Protein AF-A0A1F9CQX5-F1 (afdb_monomer_lite)

Sequence (76 aa):
MSELWNVCILLRPGTDVPDVRALFDARGVTLLTTRTAEDGRLEMLIVVMSTVMERIADALPAGATWRVVGVRGNLS

Foldseek 3Di:
DKWKFKKKKKADAPPDPDPPVVLQVPPFKAWDDWDQDPNRIIITIMIGIPVCVVVSVVPDPPPMDMDTPGTPGDDD

Secondary structure (DSSP, 8-state):
-EEEEEEEEEEPTT---TTHHHHHSSTTEEEEEEEE-TTSPEEEEEEEEHHHHHHHHHHSPTT-EEEEEEEEEEE-

Radius of gyration: 12.27 Å; chains: 1; bounding box: 29×21×37 Å

Structure (mmCIF, N/CA/C/O backbone):
data_AF-A0A1F9CQX5-F1
#
_entry.id   AF-A0A1F9CQX5-F1
#
loop_
_atom_site.group_PDB
_atom_site.id
_atom_site.type_symbol
_atom_site.label_atom_id
_atom_site.label_alt_id
_atom_site.label_comp_id
_atom_site.label_asym_id
_atom_site.label_entity_id
_atom_site.label_seq_id
_atom_site.pdbx_PDB_ins_code
_atom_site.Cartn_x
_atom_site.Cartn_y
_atom_site.Cartn_z
_atom_site.occupancy
_atom_site.B_iso_or_equiv
_atom_site.auth_seq_id
_atom_site.auth_comp_id
_atom_site.auth_asym_id
_atom_site.auth_atom_id
_atom_site.pdbx_PDB_model_num
ATOM 1 N N . MET A 1 1 ? 10.510 5.795 -20.875 1.00 63.25 1 MET A N 1
ATOM 2 C CA . MET A 1 1 ? 11.300 5.640 -19.637 1.00 63.25 1 MET A CA 1
ATOM 3 C C . MET A 1 1 ? 10.331 5.429 -18.497 1.00 63.25 1 MET A C 1
ATOM 5 O O . MET A 1 1 ? 9.359 6.173 -18.423 1.00 63.25 1 MET A O 1
ATOM 9 N N . SER A 1 2 ? 10.559 4.412 -17.671 1.00 76.00 2 SER A N 1
ATOM 10 C CA . SER A 1 2 ? 9.745 4.165 -16.478 1.00 76.00 2 SER A CA 1
ATOM 11 C C . SER A 1 2 ? 10.442 4.787 -15.276 1.00 76.00 2 SER A C 1
ATOM 13 O O . SER A 1 2 ? 11.638 4.587 -15.084 1.00 76.00 2 SER A O 1
ATOM 15 N N . GLU A 1 3 ? 9.710 5.544 -14.472 1.00 86.88 3 GLU A N 1
ATOM 16 C CA . GLU A 1 3 ? 10.240 6.174 -13.261 1.00 86.88 3 GLU A CA 1
ATOM 17 C C . GLU A 1 3 ? 9.854 5.336 -12.042 1.00 86.88 3 GLU A C 1
ATOM 19 O O . GLU A 1 3 ? 8.779 4.735 -12.017 1.00 86.88 3 GLU A O 1
ATOM 24 N N . LEU A 1 4 ? 10.714 5.290 -11.028 1.00 87.50 4 LEU A N 1
ATOM 25 C CA . LEU A 1 4 ? 10.423 4.668 -9.740 1.00 87.50 4 LEU A CA 1
ATOM 26 C C . LEU A 1 4 ? 10.032 5.739 -8.727 1.00 87.50 4 LEU A C 1
ATOM 28 O O . LEU A 1 4 ? 10.761 6.708 -8.519 1.00 87.50 4 LEU A O 1
ATOM 32 N N . TRP A 1 5 ? 8.913 5.522 -8.049 1.00 88.62 5 TRP A N 1
ATOM 33 C CA . TRP A 1 5 ? 8.311 6.463 -7.114 1.00 88.62 5 TRP A CA 1
ATOM 34 C C . TRP A 1 5 ? 8.187 5.829 -5.739 1.00 88.62 5 TRP A C 1
ATOM 36 O O . TRP A 1 5 ? 7.737 4.693 -5.616 1.00 88.62 5 TRP A O 1
ATOM 46 N N . ASN A 1 6 ? 8.552 6.574 -4.701 1.00 89.88 6 ASN A N 1
ATOM 47 C CA . ASN A 1 6 ? 8.224 6.225 -3.329 1.00 89.88 6 ASN A CA 1
ATOM 48 C C . ASN A 1 6 ? 6.807 6.720 -3.035 1.00 89.88 6 ASN A C 1
ATOM 50 O O . ASN A 1 6 ? 6.528 7.920 -3.135 1.00 89.88 6 ASN A O 1
ATOM 54 N N . VAL A 1 7 ? 5.924 5.808 -2.649 1.00 88.44 7 VAL A N 1
ATOM 55 C CA . VAL A 1 7 ? 4.524 6.105 -2.337 1.00 88.44 7 VAL A CA 1
ATOM 56 C C . VAL A 1 7 ? 4.218 5.641 -0.923 1.00 88.44 7 VAL A C 1
ATOM 58 O O . VAL A 1 7 ? 4.589 4.542 -0.518 1.00 88.44 7 VAL A O 1
ATOM 61 N N . CYS A 1 8 ? 3.549 6.503 -0.167 1.00 89.56 8 CYS A N 1
ATOM 62 C CA . CYS A 1 8 ? 3.028 6.191 1.151 1.00 89.56 8 CYS A CA 1
ATOM 63 C C . CYS A 1 8 ? 1.522 5.943 1.052 1.00 89.56 8 CYS A C 1
ATOM 65 O O . CYS A 1 8 ? 0.800 6.773 0.496 1.00 89.56 8 CYS A O 1
ATOM 67 N N . ILE A 1 9 ? 1.063 4.820 1.596 1.00 88.44 9 ILE A N 1
ATOM 68 C CA . ILE A 1 9 ? -0.345 4.423 1.667 1.00 88.44 9 ILE A CA 1
ATOM 69 C C . ILE A 1 9 ? -0.767 4.417 3.135 1.00 88.44 9 ILE A C 1
ATOM 71 O O . ILE A 1 9 ? -0.042 3.905 3.986 1.00 88.44 9 ILE A O 1
ATOM 75 N N . LEU A 1 10 ? -1.941 4.969 3.415 1.00 88.31 10 LEU A N 1
ATOM 76 C CA . LEU A 1 10 ? -2.575 5.041 4.726 1.00 88.31 10 LEU A CA 1
ATOM 77 C C . LEU A 1 10 ? -3.888 4.257 4.685 1.00 88.31 10 LEU A C 1
ATOM 79 O O . LEU A 1 10 ? -4.812 4.621 3.954 1.00 88.31 10 LEU A O 1
ATOM 83 N N . LEU A 1 11 ? -3.981 3.198 5.484 1.00 85.50 11 LEU A N 1
ATOM 84 C CA . LEU A 1 11 ? -5.193 2.396 5.650 1.00 85.50 11 LEU A CA 1
ATOM 85 C C . LEU A 1 11 ? -5.907 2.758 6.953 1.00 85.50 11 LEU A C 1
ATOM 87 O O . LEU A 1 11 ? -5.285 3.210 7.917 1.00 85.50 11 LEU A O 1
ATOM 91 N N . ARG A 1 12 ? -7.225 2.553 6.987 1.00 84.50 12 ARG A N 1
ATOM 92 C CA . ARG A 1 12 ? -8.034 2.820 8.181 1.00 84.50 12 ARG A CA 1
ATOM 93 C C . ARG A 1 12 ? -7.744 1.789 9.282 1.00 84.50 12 ARG A C 1
ATOM 95 O O . ARG A 1 12 ? -7.323 0.672 8.977 1.00 84.50 12 ARG A O 1
ATOM 102 N N . PRO A 1 13 ? -7.994 2.129 10.558 1.00 83.31 13 PRO A N 1
ATOM 103 C CA . PRO A 1 13 ? -7.879 1.161 11.640 1.00 83.31 13 PRO A CA 1
ATOM 104 C C . PRO A 1 13 ? -8.843 -0.002 11.421 1.00 83.31 13 PRO A C 1
ATOM 106 O O . PRO A 1 13 ? -9.993 0.206 11.033 1.00 83.31 13 PRO A O 1
ATOM 109 N N . GLY A 1 14 ? -8.369 -1.226 11.650 1.00 72.44 14 GLY A N 1
ATOM 110 C CA . GLY A 1 14 ? -9.172 -2.428 11.431 1.00 72.44 14 GLY A CA 1
ATOM 111 C C . GLY A 1 14 ? -9.472 -2.727 9.961 1.00 72.44 14 GLY A C 1
ATOM 112 O O . GLY A 1 14 ? -10.268 -3.625 9.699 1.00 72.44 14 GLY A O 1
ATOM 113 N N . THR A 1 15 ? -8.849 -2.018 9.003 1.00 73.25 15 THR A N 1
ATOM 114 C CA . THR A 1 15 ? -8.736 -2.531 7.636 1.00 73.25 15 THR A CA 1
ATOM 115 C C . THR A 1 15 ? -8.027 -3.865 7.746 1.00 73.25 15 THR A C 1
ATOM 117 O O . THR A 1 15 ? -6.839 -3.913 8.067 1.00 73.25 15 THR A O 1
ATOM 120 N N . ASP A 1 16 ? -8.786 -4.938 7.538 1.00 64.69 16 ASP A N 1
ATOM 121 C CA . ASP A 1 16 ? -8.198 -6.251 7.387 1.00 64.69 16 ASP A CA 1
ATOM 122 C C . ASP A 1 16 ? -7.200 -6.131 6.236 1.00 64.69 16 ASP A C 1
ATOM 124 O O . ASP A 1 16 ? -7.487 -5.502 5.211 1.00 64.69 16 ASP A O 1
ATOM 128 N N . VAL A 1 1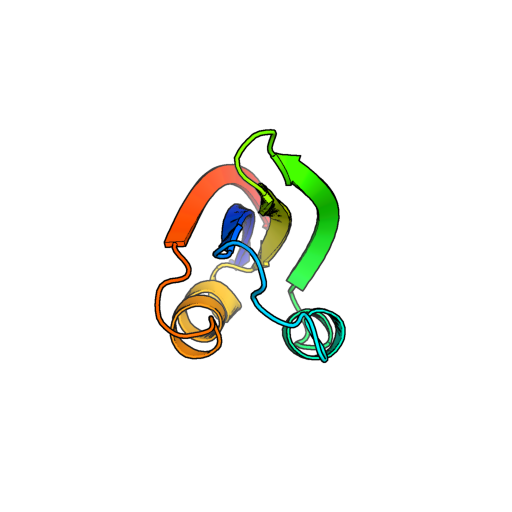7 ? -6.006 -6.675 6.431 1.00 60.50 17 VAL A N 1
ATOM 129 C CA . VAL A 1 17 ? -4.934 -6.644 5.436 1.00 60.50 17 VAL A CA 1
ATOM 130 C C .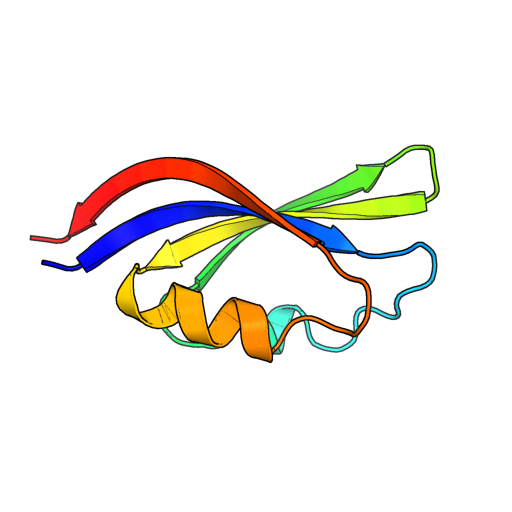 VAL A 1 17 ? -4.831 -8.030 4.792 1.00 60.50 17 VAL A C 1
ATOM 132 O O . VAL A 1 17 ? -3.750 -8.625 4.815 1.00 60.50 17 VAL A O 1
ATOM 135 N N . PRO A 1 18 ? -5.908 -8.622 4.230 1.00 52.34 18 PRO A N 1
ATOM 136 C CA . PRO A 1 18 ? -5.710 -9.765 3.376 1.00 52.34 18 PRO A CA 1
ATOM 137 C C . PRO A 1 18 ? -5.020 -9.237 2.117 1.00 52.34 18 PRO A C 1
ATOM 139 O O . PRO A 1 18 ? -5.461 -8.276 1.489 1.00 52.34 18 PRO A O 1
ATOM 142 N N . ASP A 1 19 ? -3.897 -9.853 1.766 1.00 53.69 19 ASP A N 1
ATOM 143 C CA . ASP A 1 19 ? -3.320 -9.717 0.434 1.00 53.69 19 ASP A CA 1
ATOM 144 C C . ASP A 1 19 ? -2.850 -8.311 0.008 1.00 53.69 19 ASP A C 1
ATOM 146 O O . ASP A 1 19 ? -2.749 -8.007 -1.179 1.00 53.69 19 ASP A O 1
ATOM 150 N N . VAL A 1 20 ? -2.365 -7.479 0.939 1.00 53.56 20 VAL A N 1
ATOM 151 C CA . VAL A 1 20 ? -1.431 -6.390 0.564 1.00 53.56 20 VAL A CA 1
ATOM 152 C C . VAL A 1 20 ? -0.238 -6.957 -0.228 1.00 53.56 20 VAL A C 1
ATOM 154 O O . VAL A 1 20 ? 0.274 -6.331 -1.152 1.00 53.56 20 VAL A O 1
ATOM 157 N N . ARG A 1 21 ? 0.142 -8.207 0.058 1.00 53.28 21 ARG A N 1
ATOM 158 C CA . ARG A 1 21 ? 1.089 -8.973 -0.754 1.00 53.28 21 ARG A CA 1
ATOM 159 C C . ARG A 1 21 ? 0.596 -9.215 -2.186 1.00 53.28 21 ARG A C 1
ATOM 161 O O . ARG A 1 21 ? 1.409 -9.086 -3.084 1.00 53.28 21 ARG A O 1
ATOM 168 N N . ALA A 1 22 ? -0.694 -9.459 -2.429 1.00 62.66 22 ALA A N 1
ATOM 169 C CA . ALA A 1 22 ? -1.242 -9.595 -3.785 1.00 62.66 22 ALA A CA 1
ATOM 170 C C . ALA A 1 22 ? -1.305 -8.255 -4.541 1.00 62.66 22 ALA A C 1
ATOM 172 O O . ALA A 1 22 ? -1.057 -8.211 -5.745 1.00 62.66 22 ALA A O 1
ATOM 173 N N . LEU A 1 23 ? -1.566 -7.151 -3.830 1.00 61.56 23 LEU A N 1
ATOM 174 C CA . LEU A 1 23 ? -1.405 -5.784 -4.348 1.00 61.56 23 LEU A CA 1
ATOM 175 C C . LEU A 1 23 ? 0.040 -5.522 -4.814 1.00 61.56 23 LEU A C 1
ATOM 177 O O . LEU A 1 23 ? 0.258 -4.829 -5.808 1.00 61.56 23 LEU A O 1
ATOM 181 N N . PHE A 1 24 ? 1.022 -6.098 -4.112 1.00 64.06 24 PHE A N 1
ATOM 182 C CA . PHE A 1 24 ? 2.452 -5.961 -4.408 1.00 64.06 24 PHE A CA 1
ATOM 183 C C . PHE A 1 24 ? 3.050 -7.067 -5.286 1.00 64.06 24 PHE A C 1
ATOM 185 O O . PHE A 1 24 ? 4.123 -6.864 -5.846 1.00 64.06 24 PHE A O 1
ATOM 192 N N . ASP A 1 25 ? 2.352 -8.186 -5.483 1.00 62.12 25 ASP A N 1
ATOM 193 C CA . ASP A 1 25 ? 2.699 -9.214 -6.475 1.00 62.12 25 ASP A CA 1
ATOM 194 C C . ASP A 1 25 ? 2.439 -8.723 -7.912 1.00 62.12 25 ASP A C 1
ATOM 196 O O . ASP A 1 25 ? 2.858 -9.348 -8.893 1.00 62.12 25 ASP A O 1
ATOM 200 N N . ALA A 1 26 ? 1.807 -7.555 -8.071 1.00 64.06 26 ALA A N 1
ATOM 201 C CA . ALA A 1 26 ? 1.834 -6.816 -9.321 1.00 64.06 26 ALA A CA 1
ATOM 202 C C . ALA A 1 26 ? 3.287 -6.443 -9.675 1.00 64.06 26 ALA A C 1
ATOM 204 O O . ALA A 1 26 ? 3.932 -5.647 -8.989 1.00 64.06 26 ALA A O 1
ATOM 205 N N . ARG A 1 27 ? 3.805 -6.994 -10.787 1.00 65.12 27 ARG A N 1
ATOM 206 C CA . ARG A 1 27 ? 5.135 -6.646 -11.322 1.00 65.12 27 ARG A CA 1
ATOM 207 C C . ARG A 1 27 ? 5.312 -5.125 -11.347 1.00 65.12 27 ARG A C 1
ATOM 209 O O . ARG A 1 27 ? 4.614 -4.444 -12.093 1.00 65.12 27 ARG A O 1
ATOM 216 N N . GLY A 1 28 ? 6.274 -4.616 -10.577 1.00 75.25 28 GLY A N 1
ATOM 217 C CA . GLY A 1 28 ? 6.580 -3.185 -10.512 1.00 75.25 28 GLY A CA 1
ATOM 218 C C . GLY A 1 28 ? 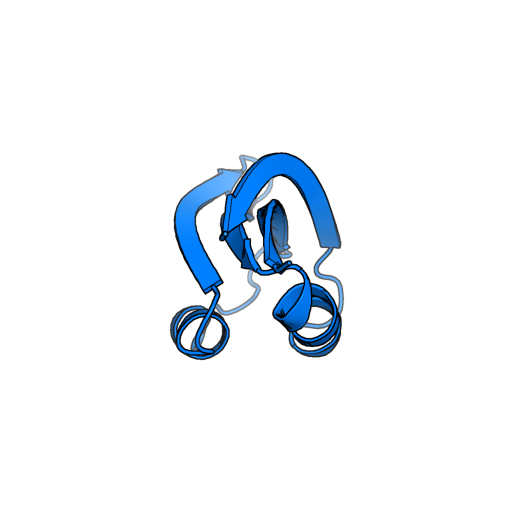6.195 -2.480 -9.220 1.00 75.25 28 GLY A C 1
ATOM 219 O O . GLY A 1 28 ? 6.337 -1.258 -9.175 1.00 75.25 28 GLY A O 1
ATOM 220 N N . VAL A 1 29 ? 5.754 -3.212 -8.193 1.00 83.12 29 VAL A N 1
ATOM 221 C CA . VAL A 1 29 ? 5.598 -2.685 -6.833 1.00 83.12 29 VAL A CA 1
ATOM 222 C C . VAL A 1 29 ? 6.502 -3.448 -5.866 1.00 83.12 29 VAL A C 1
ATOM 224 O O . VAL A 1 29 ? 6.709 -4.650 -5.988 1.00 83.12 29 VAL A O 1
ATOM 227 N N . THR A 1 30 ? 7.107 -2.749 -4.913 1.00 85.62 30 THR A N 1
ATOM 228 C CA . THR A 1 30 ? 7.921 -3.351 -3.852 1.00 85.62 30 THR A CA 1
ATOM 229 C C . THR A 1 30 ? 7.595 -2.678 -2.534 1.00 85.62 30 THR A C 1
ATOM 231 O O . THR A 1 30 ? 7.745 -1.466 -2.402 1.00 85.62 30 THR A O 1
ATOM 234 N N . LEU A 1 31 ? 7.179 -3.463 -1.546 1.00 84.50 31 LEU A N 1
ATOM 235 C CA . LEU A 1 31 ? 6.985 -2.986 -0.183 1.00 84.50 31 LEU A CA 1
ATOM 236 C C . LEU A 1 31 ? 8.336 -2.760 0.495 1.00 84.50 31 LEU A C 1
ATOM 238 O O . LEU A 1 31 ? 9.158 -3.671 0.556 1.00 84.50 31 LEU A O 1
ATOM 242 N N . LEU A 1 32 ? 8.554 -1.552 1.014 1.00 84.94 32 LEU A N 1
ATOM 243 C CA . LEU A 1 32 ? 9.750 -1.214 1.784 1.00 84.94 32 LEU A CA 1
ATOM 244 C C . LEU A 1 32 ? 9.527 -1.408 3.280 1.00 84.94 32 LEU A C 1
ATOM 246 O O . LEU A 1 32 ? 10.370 -1.988 3.958 1.00 84.94 32 LEU A O 1
ATOM 250 N N . THR A 1 33 ? 8.416 -0.892 3.808 1.00 85.19 33 THR A N 1
ATOM 251 C CA . THR A 1 33 ? 8.106 -0.983 5.238 1.00 85.19 33 THR A CA 1
ATOM 252 C C . THR A 1 33 ? 6.618 -0.797 5.512 1.00 85.19 33 THR A C 1
ATOM 254 O O . THR A 1 33 ? 5.902 -0.159 4.735 1.00 85.19 33 THR A O 1
ATOM 257 N N . THR A 1 34 ? 6.174 -1.337 6.644 1.00 86.19 34 THR A N 1
ATOM 258 C CA . THR A 1 34 ? 4.837 -1.169 7.213 1.00 86.19 34 THR A CA 1
ATOM 259 C C . THR A 1 34 ? 4.964 -0.697 8.653 1.00 86.19 34 THR A C 1
ATOM 261 O O . THR A 1 34 ? 5.733 -1.270 9.427 1.00 86.19 34 THR A O 1
ATOM 264 N N 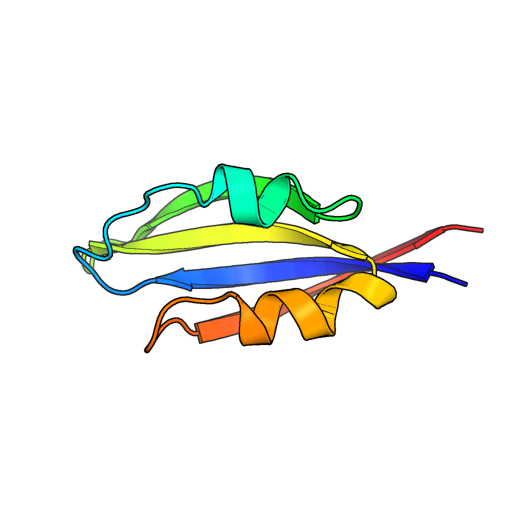. ARG A 1 35 ? 4.184 0.310 9.035 1.00 86.69 35 ARG A N 1
ATOM 265 C CA . ARG A 1 35 ? 4.117 0.840 10.396 1.00 86.69 35 ARG A CA 1
ATOM 266 C C . ARG A 1 35 ? 2.664 1.050 10.784 1.00 86.69 35 ARG A C 1
ATOM 268 O O . ARG A 1 35 ? 1.923 1.674 10.039 1.00 86.69 35 ARG A O 1
ATOM 275 N N . THR A 1 36 ? 2.276 0.626 11.977 1.00 86.75 36 THR A N 1
ATOM 276 C CA . THR A 1 36 ? 1.001 1.045 12.572 1.00 86.75 36 THR A CA 1
ATOM 277 C C . THR A 1 36 ? 1.206 2.379 13.288 1.00 86.75 36 THR A C 1
ATOM 279 O O . THR A 1 36 ? 2.080 2.489 14.147 1.00 86.75 36 THR A O 1
ATOM 282 N N . ALA A 1 37 ? 0.457 3.406 12.894 1.00 84.31 37 ALA A N 1
ATOM 283 C CA . ALA A 1 37 ? 0.426 4.704 13.559 1.00 84.31 37 ALA A CA 1
ATOM 284 C C . ALA A 1 37 ? -0.304 4.612 14.911 1.00 84.31 37 ALA A C 1
ATOM 286 O O . ALA A 1 37 ? -1.075 3.684 15.151 1.00 84.31 37 ALA A O 1
ATOM 287 N N . GLU A 1 38 ? -0.082 5.588 15.796 1.00 85.94 38 GLU A N 1
ATOM 288 C CA . GLU A 1 38 ? -0.671 5.606 17.148 1.00 85.94 38 GLU A CA 1
ATOM 289 C C . GLU A 1 38 ? -2.207 5.622 17.143 1.00 85.94 38 GLU A C 1
ATOM 291 O O . GLU A 1 38 ? -2.840 5.092 18.050 1.00 85.94 38 GLU A O 1
ATOM 296 N N . ASP A 1 39 ? -2.816 6.174 16.092 1.00 85.69 39 ASP A N 1
ATOM 297 C CA . ASP A 1 39 ? -4.268 6.197 15.888 1.00 85.69 39 ASP A CA 1
ATOM 298 C C . ASP A 1 39 ? -4.833 4.893 15.288 1.00 85.69 39 ASP A C 1
ATOM 300 O O . ASP A 1 39 ? -6.007 4.825 14.917 1.00 85.69 39 ASP A O 1
ATOM 304 N N . GLY A 1 40 ? -4.000 3.855 15.180 1.00 84.31 40 GLY A N 1
ATOM 305 C CA . GLY A 1 40 ? -4.366 2.540 14.666 1.00 84.31 40 GLY A CA 1
ATOM 306 C C . GLY A 1 40 ? -4.391 2.436 13.141 1.00 84.31 40 GLY A C 1
ATOM 307 O O . GLY A 1 40 ? -4.692 1.357 12.628 1.00 84.31 40 GLY A O 1
ATOM 308 N N . ARG A 1 41 ? -4.080 3.507 12.396 1.00 87.38 41 ARG A N 1
ATOM 309 C CA . ARG A 1 41 ? -3.934 3.436 10.932 1.00 87.38 41 ARG A CA 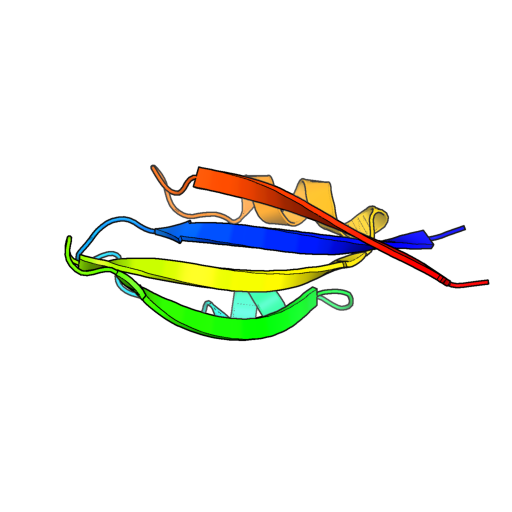1
ATOM 310 C C . ARG A 1 41 ? -2.682 2.660 10.547 1.00 87.38 41 ARG A C 1
ATOM 312 O O . ARG A 1 41 ? -1.654 2.763 11.209 1.00 87.38 41 ARG A O 1
ATOM 319 N N . LEU A 1 42 ? -2.737 1.931 9.435 1.00 87.25 42 LEU A N 1
ATOM 320 C CA . LEU A 1 42 ? -1.546 1.302 8.866 1.00 87.25 42 LEU A CA 1
ATOM 321 C C . LEU A 1 42 ? -0.933 2.218 7.808 1.00 87.25 42 LEU A C 1
ATOM 323 O O . LEU A 1 42 ? -1.578 2.563 6.822 1.00 87.25 42 LEU A O 1
ATOM 327 N N . GLU A 1 43 ? 0.325 2.582 8.003 1.00 88.75 43 GLU A N 1
ATOM 328 C CA . GLU A 1 43 ? 1.165 3.268 7.033 1.00 88.75 43 GLU A CA 1
ATOM 329 C C . GLU A 1 43 ? 2.061 2.267 6.311 1.00 88.75 43 GLU A C 1
ATOM 331 O O . GLU A 1 43 ? 2.767 1.476 6.936 1.00 88.75 43 GLU A O 1
ATOM 336 N N . MET A 1 44 ? 2.085 2.328 4.986 1.00 87.69 44 MET A N 1
ATOM 337 C CA . MET A 1 44 ? 2.951 1.495 4.156 1.00 87.69 44 MET A CA 1
ATOM 338 C C . MET A 1 44 ? 3.774 2.382 3.239 1.00 87.69 44 MET A C 1
ATOM 340 O O . MET A 1 44 ? 3.234 3.294 2.616 1.00 87.69 44 MET A O 1
ATOM 344 N N . LEU A 1 45 ? 5.069 2.105 3.137 1.00 88.81 45 LEU A N 1
ATOM 345 C CA . LEU A 1 45 ? 5.950 2.740 2.164 1.00 88.81 45 LEU A CA 1
ATOM 346 C C . LEU A 1 45 ? 6.307 1.723 1.090 1.00 88.81 45 LEU A C 1
ATOM 348 O O . LEU A 1 45 ? 6.851 0.660 1.392 1.00 88.81 45 LEU A O 1
ATOM 352 N N . ILE A 1 46 ? 6.029 2.069 -0.158 1.00 87.81 46 ILE A N 1
ATOM 353 C CA . ILE A 1 46 ? 6.272 1.217 -1.318 1.00 87.81 46 ILE A CA 1
ATOM 354 C C . ILE A 1 46 ? 7.111 1.963 -2.351 1.00 87.81 46 ILE A C 1
ATOM 356 O O . ILE A 1 46 ? 7.096 3.194 -2.412 1.00 87.81 46 ILE A O 1
ATOM 360 N N . VAL A 1 47 ? 7.805 1.208 -3.194 1.00 88.75 47 VAL A N 1
ATOM 361 C CA . VAL A 1 47 ? 8.346 1.691 -4.464 1.00 88.75 47 VAL A CA 1
ATOM 362 C C . VAL A 1 47 ? 7.451 1.176 -5.576 1.00 88.75 47 VAL A C 1
ATOM 364 O O . VAL A 1 47 ? 7.184 -0.021 -5.631 1.00 88.75 47 VAL A O 1
ATOM 367 N N . VAL A 1 48 ? 7.013 2.058 -6.467 1.00 87.38 48 VAL A N 1
ATOM 368 C CA . VAL A 1 48 ? 6.168 1.710 -7.612 1.00 87.38 48 VAL A CA 1
ATOM 369 C C . VAL A 1 48 ? 6.712 2.316 -8.903 1.00 87.38 48 VAL A C 1
ATOM 371 O O . VAL A 1 48 ? 7.196 3.447 -8.914 1.00 87.38 48 VAL A O 1
ATOM 374 N N . MET A 1 49 ? 6.638 1.566 -10.002 1.00 87.44 49 MET A N 1
ATOM 375 C CA . MET A 1 49 ? 6.890 2.101 -11.342 1.00 87.44 49 MET A CA 1
ATOM 376 C C . MET A 1 49 ? 5.761 3.038 -11.785 1.00 87.44 49 MET A C 1
ATOM 378 O O . MET A 1 49 ? 4.591 2.726 -11.579 1.00 87.44 49 MET A O 1
ATOM 382 N N . SER A 1 50 ? 6.079 4.132 -12.480 1.00 83.19 50 SER A N 1
ATOM 383 C CA . SER A 1 50 ? 5.078 5.090 -12.980 1.00 83.19 50 SER A CA 1
ATOM 384 C C . SER A 1 50 ? 3.944 4.426 -13.767 1.00 83.19 50 SER A C 1
ATOM 386 O O . SER A 1 50 ? 2.782 4.770 -13.585 1.00 83.19 50 SER A O 1
ATOM 388 N N . THR A 1 51 ? 4.262 3.396 -14.552 1.00 83.62 51 THR A N 1
ATOM 389 C CA . THR A 1 51 ? 3.308 2.611 -15.353 1.00 83.62 51 THR A CA 1
ATOM 390 C C . THR A 1 51 ? 2.342 1.743 -14.539 1.00 83.62 51 THR A C 1
ATOM 392 O O . THR A 1 51 ? 1.377 1.221 -15.089 1.00 83.62 51 THR A O 1
ATOM 395 N N . VAL A 1 52 ? 2.596 1.549 -13.243 1.00 81.25 52 VAL A N 1
ATOM 396 C CA . VAL A 1 52 ? 1.777 0.733 -12.329 1.00 81.25 52 VAL A CA 1
ATOM 397 C C . VAL A 1 52 ? 1.038 1.613 -11.314 1.00 81.25 52 VAL A C 1
ATOM 399 O O . VAL A 1 52 ? 0.140 1.139 -10.625 1.00 81.25 52 VAL A O 1
ATOM 402 N N . MET A 1 53 ? 1.363 2.908 -11.248 1.00 80.81 53 MET A N 1
ATOM 403 C CA . MET A 1 53 ? 0.835 3.835 -10.244 1.00 80.81 53 MET A CA 1
ATOM 404 C C . MET A 1 53 ? -0.690 3.993 -10.324 1.00 80.81 53 MET A C 1
ATOM 406 O O . MET A 1 53 ? -1.356 3.962 -9.293 1.00 80.81 53 MET A O 1
ATOM 410 N N . GLU A 1 54 ? -1.247 4.074 -11.536 1.00 77.38 54 GLU A N 1
ATOM 411 C CA . GLU A 1 54 ? -2.701 4.162 -11.760 1.00 77.38 54 GLU A CA 1
ATOM 412 C C . GLU A 1 54 ? -3.435 2.935 -11.199 1.00 77.38 54 GLU A C 1
ATOM 414 O O . GLU A 1 54 ? -4.451 3.063 -10.524 1.00 77.38 54 GLU A O 1
ATOM 419 N N . ARG A 1 55 ? -2.850 1.741 -11.362 1.00 76.88 55 ARG A N 1
ATOM 420 C CA . ARG A 1 55 ? -3.439 0.479 -10.887 1.00 76.88 55 ARG A CA 1
ATOM 421 C C . ARG A 1 55 ? -3.454 0.364 -9.366 1.00 76.88 55 ARG A C 1
ATOM 423 O O . ARG A 1 55 ? -4.281 -0.365 -8.829 1.00 76.88 55 ARG A O 1
ATOM 430 N N . ILE A 1 56 ? -2.542 1.049 -8.672 1.00 76.56 56 ILE A N 1
ATOM 431 C CA . ILE A 1 56 ? -2.547 1.079 -7.206 1.00 76.56 56 ILE A CA 1
ATOM 432 C C . ILE A 1 56 ? -3.778 1.828 -6.715 1.00 76.56 56 ILE A C 1
ATOM 434 O O . ILE A 1 56 ? -4.447 1.332 -5.817 1.00 76.56 56 ILE A O 1
ATOM 438 N N . ALA A 1 57 ? -4.098 2.982 -7.307 1.00 74.25 57 ALA A N 1
ATOM 439 C CA . ALA A 1 57 ? -5.242 3.781 -6.879 1.00 74.25 57 ALA A CA 1
ATOM 440 C C . ALA A 1 57 ? -6.558 2.985 -6.949 1.00 74.25 57 ALA A C 1
ATOM 442 O O . ALA A 1 57 ? -7.338 3.034 -6.000 1.00 74.25 57 ALA A O 1
ATOM 443 N N . ASP A 1 58 ? -6.748 2.198 -8.011 1.00 76.62 58 ASP A N 1
ATOM 444 C CA . ASP A 1 58 ? -7.940 1.361 -8.209 1.00 76.62 58 ASP A CA 1
ATOM 445 C C . ASP A 1 58 ? -8.012 0.158 -7.260 1.00 76.62 58 ASP A C 1
ATOM 447 O O . ASP A 1 58 ? -9.094 -0.336 -6.946 1.00 76.62 58 ASP A O 1
ATOM 451 N N . ALA A 1 59 ? -6.859 -0.341 -6.819 1.00 77.12 59 ALA A N 1
ATOM 452 C CA . ALA A 1 59 ? -6.767 -1.544 -6.002 1.00 77.12 59 ALA A CA 1
ATOM 453 C C . ALA A 1 59 ? -6.743 -1.249 -4.490 1.00 77.12 59 ALA A C 1
ATOM 455 O O . ALA A 1 59 ? -6.772 -2.175 -3.675 1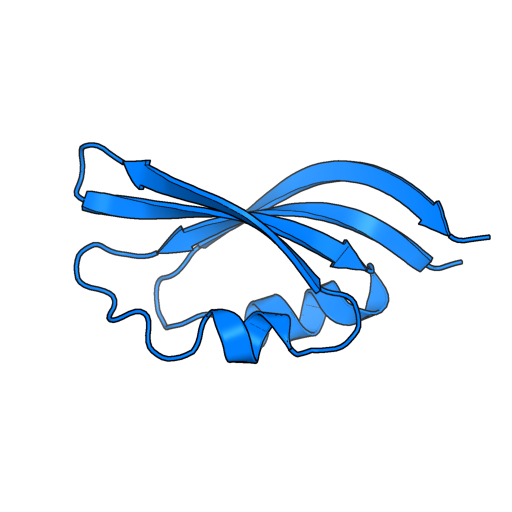.00 77.12 59 ALA A O 1
ATOM 456 N N . LEU A 1 60 ? -6.696 0.026 -4.094 1.00 79.00 60 LEU A N 1
ATOM 457 C CA . LEU A 1 60 ? -6.748 0.414 -2.691 1.00 79.00 60 LEU A CA 1
ATOM 458 C C . LEU A 1 60 ? -8.150 0.193 -2.099 1.00 79.00 60 LEU A C 1
ATOM 460 O O . LEU A 1 60 ? -9.156 0.531 -2.725 1.00 79.00 60 LEU A O 1
ATOM 464 N N . PRO A 1 61 ? -8.244 -0.322 -0.860 1.00 77.81 61 PRO A N 1
ATOM 465 C CA . PRO A 1 61 ? -9.529 -0.518 -0.208 1.00 77.81 61 PRO A CA 1
ATOM 466 C C . PRO A 1 61 ? -10.238 0.820 0.034 1.00 77.81 61 PRO A C 1
ATOM 468 O O . PRO A 1 61 ? -9.609 1.862 0.236 1.00 77.81 61 PRO A O 1
ATOM 471 N N . ALA A 1 62 ? -11.572 0.784 0.055 1.00 78.00 62 ALA A N 1
ATOM 472 C CA . ALA A 1 62 ? -12.393 1.977 0.220 1.00 78.00 62 ALA A CA 1
ATOM 473 C C . ALA A 1 62 ? -11.998 2.773 1.476 1.00 78.00 62 ALA A C 1
ATOM 475 O O . ALA A 1 62 ? -12.024 2.274 2.603 1.00 78.00 62 ALA A O 1
ATOM 476 N N . GLY A 1 63 ? -11.655 4.047 1.277 1.00 79.06 63 GLY A N 1
ATOM 477 C CA . GLY A 1 63 ? -11.259 4.947 2.357 1.00 79.06 63 GLY A CA 1
ATOM 478 C C . GLY A 1 63 ? -9.784 4.890 2.755 1.00 79.06 63 GLY A C 1
ATOM 479 O O . GLY A 1 63 ? -9.420 5.595 3.700 1.00 79.06 63 GLY A O 1
ATOM 480 N N . ALA A 1 64 ? -8.958 4.110 2.052 1.00 84.50 64 ALA A N 1
ATOM 481 C CA . ALA A 1 64 ? -7.514 4.291 2.048 1.00 84.50 64 ALA A CA 1
ATOM 482 C C . ALA A 1 64 ? -7.136 5.598 1.340 1.00 84.50 64 ALA A C 1
ATOM 484 O O . ALA A 1 64 ? -7.816 6.051 0.416 1.00 84.50 64 ALA A O 1
ATOM 485 N N . THR A 1 65 ? -6.030 6.199 1.762 1.00 86.69 65 THR A N 1
ATOM 486 C CA . THR A 1 65 ? -5.431 7.346 1.075 1.00 86.69 65 THR A CA 1
ATOM 487 C C . THR A 1 65 ? -3.994 7.029 0.702 1.00 86.69 65 THR A C 1
ATOM 489 O O . THR A 1 65 ? -3.346 6.184 1.318 1.00 86.69 65 THR A O 1
ATOM 492 N N . TRP A 1 66 ? -3.480 7.691 -0.329 1.00 87.12 66 TRP A N 1
ATOM 493 C CA . TRP A 1 66 ? -2.098 7.521 -0.754 1.00 87.12 66 TRP A CA 1
ATOM 494 C C . TRP A 1 66 ? -1.495 8.848 -1.194 1.00 87.12 66 TRP A C 1
ATOM 496 O O . TRP A 1 66 ? -2.206 9.778 -1.580 1.00 87.12 66 TRP A O 1
ATOM 506 N N . ARG A 1 67 ? -0.169 8.945 -1.099 1.00 88.50 67 ARG A N 1
ATOM 507 C CA . ARG A 1 67 ? 0.592 10.107 -1.557 1.00 88.50 67 ARG A CA 1
ATOM 508 C C . ARG A 1 67 ? 1.972 9.709 -2.048 1.00 88.50 67 ARG A C 1
ATOM 510 O O . ARG A 1 67 ? 2.620 8.831 -1.478 1.00 88.50 67 ARG A O 1
ATOM 517 N N . VAL A 1 68 ? 2.458 10.424 -3.051 1.00 87.94 68 VAL A N 1
ATOM 518 C CA . VAL A 1 68 ? 3.867 10.377 -3.434 1.00 87.94 68 VAL A CA 1
ATOM 519 C C . VAL A 1 68 ? 4.700 11.054 -2.347 1.00 87.94 68 VAL A C 1
ATOM 521 O O . VAL A 1 68 ? 4.380 12.157 -1.908 1.00 87.94 68 VAL A O 1
ATOM 524 N N . VAL A 1 69 ? 5.776 10.393 -1.922 1.00 88.44 69 VAL A N 1
ATOM 525 C CA . VAL A 1 69 ? 6.746 10.939 -0.957 1.00 88.44 69 VAL A CA 1
ATOM 526 C C . VAL A 1 69 ? 8.125 11.189 -1.573 1.00 88.44 69 VAL A C 1
ATOM 528 O O . VAL A 1 69 ? 8.966 11.817 -0.938 1.00 88.44 69 VAL A O 1
ATOM 531 N N . GLY A 1 70 ? 8.360 10.752 -2.814 1.00 84.75 70 GLY A N 1
ATOM 532 C CA . GLY A 1 70 ? 9.542 11.136 -3.587 1.00 84.75 70 GLY A CA 1
ATOM 533 C C . GLY A 1 70 ? 9.715 10.344 -4.882 1.00 84.75 70 GLY A C 1
ATOM 534 O O . GLY A 1 70 ? 9.104 9.293 -5.062 1.00 84.75 70 GLY A O 1
ATOM 535 N N . VAL A 1 71 ? 10.592 10.832 -5.760 1.00 81.06 71 VAL A N 1
ATOM 536 C CA . VAL A 1 71 ? 11.055 10.114 -6.959 1.00 81.06 71 VAL A CA 1
ATOM 537 C C . VAL A 1 71 ? 12.387 9.446 -6.635 1.00 81.06 71 VAL A C 1
ATOM 539 O O . VAL A 1 71 ? 13.285 10.084 -6.087 1.00 81.06 71 VAL A O 1
ATOM 542 N N . ARG A 1 72 ? 12.516 8.154 -6.941 1.00 77.88 72 ARG A N 1
ATOM 543 C CA . ARG A 1 72 ? 13.738 7.374 -6.703 1.00 77.88 72 ARG A CA 1
ATOM 544 C C . ARG A 1 72 ? 14.698 7.421 -7.895 1.00 77.88 72 ARG A C 1
ATOM 546 O O . ARG A 1 72 ? 15.902 7.326 -7.688 1.00 77.88 72 ARG A O 1
ATOM 553 N N . GLY A 1 73 ? 14.181 7.570 -9.115 1.00 77.69 73 GLY A N 1
ATOM 554 C CA . GLY A 1 73 ? 14.979 7.707 -10.337 1.00 77.69 73 GLY A CA 1
ATOM 555 C C . GLY A 1 73 ? 14.349 7.023 -11.549 1.00 77.69 73 GLY A C 1
ATOM 556 O O . GLY A 1 73 ? 13.257 6.461 -11.457 1.00 77.69 73 GLY A O 1
ATOM 557 N N . ASN A 1 74 ? 15.064 7.047 -12.674 1.00 74.94 74 ASN A N 1
ATOM 558 C CA . ASN A 1 74 ? 14.599 6.482 -13.940 1.00 74.94 74 ASN A CA 1
ATOM 559 C C . ASN A 1 74 ? 15.219 5.105 -14.165 1.00 74.94 74 ASN A C 1
ATOM 561 O O . ASN A 1 74 ? 16.420 4.919 -13.974 1.00 74.94 74 ASN A O 1
ATOM 565 N N . LEU A 1 75 ? 14.402 4.155 -14.609 1.00 62.41 75 LEU A N 1
ATOM 566 C CA . LEU A 1 75 ? 14.879 2.918 -15.210 1.00 62.41 75 LEU A CA 1
ATOM 567 C C . LEU A 1 75 ? 15.120 3.206 -16.700 1.00 62.41 75 LEU A C 1
ATOM 569 O O . LEU A 1 75 ? 14.167 3.430 -17.457 1.00 62.41 75 LEU A O 1
ATOM 573 N N . SER A 1 76 ? 16.400 3.300 -17.064 1.00 59.97 76 SER A N 1
ATOM 574 C CA . SER A 1 76 ? 16.908 3.403 -18.439 1.00 59.97 76 SER A CA 1
ATOM 575 C C . SER A 1 76 ? 16.816 2.071 -19.167 1.00 59.97 76 SER A C 1
ATOM 577 O O . SER A 1 76 ? 17.247 1.071 -18.547 1.00 59.97 76 SER A O 1
#

pLDDT: mean 78.9, std 10.43, range [52.34, 89.88]